Protein AF-A0A970EY17-F1 (afdb_monomer_lite)

Foldseek 3Di:
DQVVCVVLQKGWPDFDWDWDADPVGDIDTDDDDALAGTFIAGNPPRHTLHCVCVVVVVPCNVVSRVSSVCSVPVD

Radius of gyration: 14.17 Å; chains: 1; bounding box: 32×21×42 Å

Secondary structure (DSSP, 8-state):
-HHHHHHTTEEEEEE--EEEE-TT--EEEES--STTTEEEEETTT--B-STHHHHTT-S-HHHHHHHHHHHHH--

Sequence (75 aa):
LSEYLKTVGVELIDFKLEFGRTGEGNIILADEISPDTCRFWDSKTGEKLDKDRFRRDMGGEKEAYREILHRLLGI

pLDDT: mean 97.49, std 3.03, range [74.25, 98.81]

Structure (mmCIF, N/CA/C/O backbone)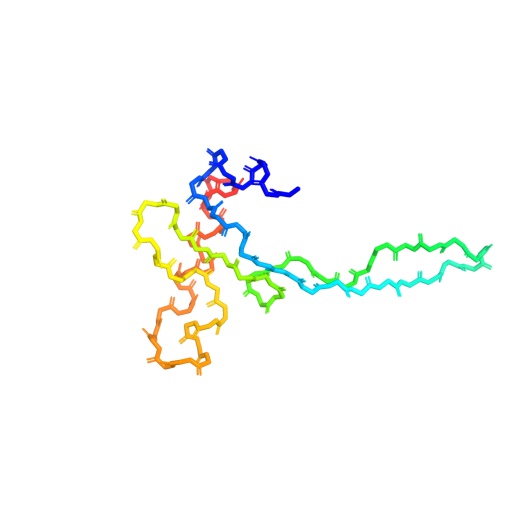:
data_AF-A0A970EY17-F1
#
_entry.id   AF-A0A970EY17-F1
#
loop_
_atom_site.group_PDB
_atom_site.id
_atom_site.type_symbol
_atom_site.label_atom_id
_atom_site.label_alt_id
_atom_site.label_comp_id
_atom_site.label_asym_id
_atom_site.label_entity_id
_atom_site.label_seq_id
_atom_site.pdbx_PDB_ins_code
_atom_site.Cartn_x
_atom_site.Cartn_y
_atom_site.Cartn_z
_atom_site.occupancy
_atom_site.B_iso_or_equiv
_atom_site.auth_seq_id
_atom_site.auth_comp_id
_atom_site.auth_asym_id
_atom_site.auth_atom_id
_atom_site.pdbx_PDB_model_num
ATOM 1 N N . LEU A 1 1 ? 1.808 6.257 7.714 1.00 95.06 1 LEU A N 1
ATOM 2 C CA . LEU A 1 1 ? 2.062 5.201 6.707 1.00 95.06 1 LEU A CA 1
ATOM 3 C C . LEU A 1 1 ? 2.877 5.733 5.527 1.00 95.06 1 LEU A C 1
ATOM 5 O O . LEU A 1 1 ? 3.956 5.207 5.305 1.00 95.06 1 LEU A O 1
ATOM 9 N N . SER A 1 2 ? 2.440 6.794 4.835 1.00 97.69 2 SER A N 1
ATOM 10 C CA . SER A 1 2 ? 3.150 7.340 3.661 1.00 97.69 2 SER A CA 1
ATOM 11 C C . SER A 1 2 ? 4.617 7.704 3.915 1.00 97.69 2 SER A C 1
ATOM 13 O O . SER A 1 2 ? 5.474 7.334 3.124 1.00 97.69 2 SER A O 1
ATOM 15 N N . GLU A 1 3 ? 4.928 8.379 5.028 1.00 98.25 3 GLU A N 1
ATOM 16 C CA . GLU A 1 3 ? 6.314 8.739 5.374 1.00 98.25 3 GLU A CA 1
ATOM 17 C C . GLU A 1 3 ? 7.208 7.510 5.549 1.00 98.25 3 GLU A C 1
ATOM 19 O O . GLU A 1 3 ? 8.312 7.477 5.018 1.00 98.25 3 GLU A O 1
ATOM 24 N N . TYR A 1 4 ? 6.706 6.484 6.240 1.00 97.88 4 TYR A N 1
ATOM 25 C CA . TYR A 1 4 ? 7.420 5.226 6.442 1.00 97.88 4 TYR A CA 1
ATOM 26 C C . TYR A 1 4 ? 7.622 4.471 5.122 1.00 97.88 4 TYR A C 1
ATOM 28 O O . TYR A 1 4 ? 8.739 4.085 4.813 1.00 97.88 4 TYR A O 1
ATOM 36 N N . LEU A 1 5 ? 6.583 4.319 4.296 1.00 98.25 5 LEU A N 1
ATOM 37 C CA . LEU A 1 5 ? 6.704 3.623 3.007 1.00 98.25 5 LEU A CA 1
ATOM 38 C C . LEU A 1 5 ? 7.687 4.317 2.056 1.00 98.25 5 LEU A C 1
ATOM 40 O O . LEU A 1 5 ? 8.431 3.658 1.328 1.00 98.25 5 LEU A O 1
ATOM 44 N N . LYS A 1 6 ? 7.771 5.648 2.126 1.00 97.62 6 LYS A N 1
ATOM 45 C CA . LYS A 1 6 ? 8.727 6.418 1.333 1.00 97.62 6 LYS A CA 1
ATOM 46 C C . LYS A 1 6 ? 10.183 6.090 1.681 1.00 97.62 6 LYS A C 1
ATOM 48 O O . LYS A 1 6 ? 11.031 6.156 0.793 1.00 97.62 6 LYS A O 1
ATOM 53 N N . THR A 1 7 ? 10.492 5.702 2.924 1.00 97.88 7 THR A N 1
ATOM 54 C CA . THR A 1 7 ? 11.866 5.316 3.309 1.00 97.88 7 THR A CA 1
ATOM 55 C C . THR A 1 7 ? 12.306 3.998 2.673 1.00 97.88 7 THR A C 1
ATOM 57 O O . THR A 1 7 ? 13.502 3.786 2.490 1.00 97.88 7 THR A O 1
ATOM 60 N N . VAL A 1 8 ? 11.351 3.156 2.267 1.00 97.75 8 VAL A N 1
ATOM 61 C CA . VAL A 1 8 ? 11.588 1.883 1.569 1.00 97.75 8 VAL A CA 1
ATOM 62 C C . VAL A 1 8 ? 11.261 1.962 0.072 1.00 97.75 8 VAL A C 1
ATOM 64 O O . VAL A 1 8 ? 11.109 0.944 -0.597 1.00 97.75 8 VAL A O 1
ATOM 67 N N . GLY A 1 9 ? 11.165 3.176 -0.483 1.00 98.19 9 GLY A N 1
ATOM 68 C CA . GLY A 1 9 ? 10.971 3.397 -1.918 1.00 98.19 9 GLY A CA 1
ATOM 69 C C . GLY A 1 9 ? 9.575 3.043 -2.436 1.00 98.19 9 GLY A C 1
ATOM 70 O O . GLY A 1 9 ? 9.444 2.670 -3.601 1.00 98.19 9 GLY A O 1
ATOM 71 N N . VAL A 1 10 ? 8.546 3.130 -1.589 1.00 98.56 10 VAL A N 1
ATOM 72 C CA . VAL A 1 10 ? 7.146 2.906 -1.969 1.00 98.56 10 VAL A CA 1
ATOM 73 C C . VAL A 1 10 ? 6.332 4.185 -1.766 1.00 98.56 10 VAL A C 1
ATOM 75 O O . VAL A 1 10 ? 6.316 4.773 -0.684 1.00 98.56 10 VAL A O 1
ATOM 78 N N . GLU A 1 11 ? 5.609 4.609 -2.799 1.00 98.56 11 GLU A N 1
ATOM 79 C CA . GLU A 1 11 ? 4.581 5.643 -2.703 1.00 98.56 11 GLU A CA 1
ATOM 80 C C . GLU A 1 11 ? 3.228 5.012 -2.381 1.00 98.56 11 GLU A C 1
ATOM 82 O O . GLU A 1 11 ? 2.750 4.121 -3.084 1.00 98.56 11 GLU A O 1
ATOM 87 N N . LEU A 1 12 ? 2.594 5.501 -1.315 1.00 98.69 12 LEU A N 1
ATOM 88 C CA . LEU A 1 12 ? 1.205 5.190 -1.001 1.00 98.69 12 LEU A CA 1
ATOM 89 C C . LEU A 1 12 ? 0.300 6.177 -1.731 1.00 98.69 12 LEU A C 1
ATOM 91 O O . LEU A 1 12 ? 0.202 7.333 -1.316 1.00 98.69 12 LEU A O 1
ATOM 95 N N . ILE A 1 13 ? -0.353 5.714 -2.794 1.00 98.50 13 ILE A N 1
ATOM 96 C CA . ILE A 1 13 ? -1.243 6.552 -3.604 1.00 98.50 13 ILE A CA 1
ATOM 97 C C . ILE A 1 13 ? -2.558 6.791 -2.859 1.00 98.50 13 ILE A C 1
ATOM 99 O O . ILE A 1 13 ? -2.981 7.931 -2.695 1.00 98.50 13 ILE A O 1
ATOM 103 N N . ASP A 1 14 ? -3.175 5.713 -2.377 1.00 98.69 14 ASP A N 1
ATOM 104 C CA . ASP A 1 14 ? -4.297 5.720 -1.438 1.00 98.69 14 ASP A CA 1
ATOM 105 C C . ASP A 1 14 ? -4.534 4.317 -0.867 1.00 98.69 14 ASP A C 1
ATOM 107 O O . ASP A 1 14 ? -3.834 3.357 -1.198 1.00 98.69 14 ASP A O 1
ATOM 111 N N . PHE A 1 15 ? -5.489 4.227 0.056 1.00 98.56 15 PHE A N 1
ATOM 112 C CA . PHE A 1 15 ? -5.845 3.009 0.761 1.00 98.56 15 PHE A CA 1
ATOM 113 C C . PHE A 1 15 ? -7.285 3.076 1.270 1.00 98.56 15 PHE A C 1
ATOM 115 O O . PHE A 1 15 ? -7.845 4.157 1.471 1.00 98.56 15 PHE A O 1
ATOM 122 N N . LYS A 1 16 ? -7.873 1.905 1.501 1.00 98.50 16 LYS A N 1
ATOM 123 C CA . LYS A 1 16 ? -9.181 1.730 2.135 1.00 98.50 16 LYS A CA 1
ATOM 124 C C . LYS A 1 16 ? -8.982 1.118 3.517 1.00 98.50 16 LYS A C 1
ATOM 126 O O . LYS A 1 16 ? -8.197 0.192 3.672 1.00 98.50 16 LYS A O 1
ATOM 131 N N . LEU A 1 17 ? -9.712 1.631 4.504 1.00 98.31 17 LEU A N 1
ATOM 132 C CA . LEU A 1 17 ? -9.736 1.109 5.869 1.00 98.31 17 LEU A CA 1
ATOM 133 C C . LEU A 1 17 ? -11.149 0.685 6.246 1.00 98.31 17 LEU A C 1
ATOM 135 O O . LEU A 1 17 ? -12.126 1.243 5.742 1.00 98.31 17 LEU A O 1
ATOM 139 N N . GLU A 1 18 ? -11.244 -0.228 7.205 1.00 98.56 18 GLU A N 1
ATOM 140 C CA . GLU A 1 18 ? -12.475 -0.473 7.948 1.00 98.56 18 GLU A CA 1
ATOM 141 C C . GLU A 1 18 ? -12.251 -0.248 9.438 1.00 98.56 18 GLU A C 1
ATOM 143 O O . GLU A 1 18 ? -11.151 -0.429 9.964 1.00 98.56 18 GLU A O 1
ATOM 148 N N . PHE A 1 19 ? -13.318 0.153 10.123 1.00 98.62 19 PHE A N 1
ATOM 149 C CA . PHE A 1 19 ? -13.301 0.400 11.555 1.00 98.62 19 PHE A CA 1
ATOM 150 C C . PHE A 1 19 ? -14.405 -0.397 12.240 1.00 98.62 19 PHE A C 1
ATOM 152 O O . PHE A 1 19 ? -15.545 -0.435 11.774 1.00 98.62 19 PHE A O 1
ATOM 159 N N . GLY A 1 20 ? -14.061 -0.996 13.375 1.00 98.19 20 GLY A N 1
ATOM 160 C CA . GLY A 1 20 ? -14.992 -1.669 14.271 1.00 98.19 20 GLY A CA 1
ATOM 161 C C . GLY A 1 20 ? -15.259 -0.859 15.538 1.00 98.19 20 GLY A C 1
ATOM 162 O O . GLY A 1 20 ? -14.657 0.192 15.772 1.00 98.19 20 GLY A O 1
ATOM 163 N N . ARG A 1 21 ? -16.150 -1.377 16.389 1.00 98.31 21 ARG A N 1
ATOM 164 C CA . ARG A 1 21 ? -16.364 -0.883 17.756 1.00 98.31 21 ARG A CA 1
ATOM 165 C C . ARG A 1 21 ? -16.107 -1.992 18.768 1.00 98.31 21 ARG A C 1
ATOM 167 O O . ARG A 1 21 ? -16.550 -3.119 18.560 1.00 98.31 21 ARG A O 1
ATOM 174 N N . THR A 1 22 ? -15.421 -1.675 19.862 1.00 97.75 22 THR A N 1
ATOM 175 C CA . THR A 1 22 ? -15.283 -2.596 21.001 1.00 97.75 22 THR A CA 1
ATOM 176 C C . THR A 1 22 ? -16.598 -2.696 21.779 1.00 97.75 22 THR A C 1
ATOM 178 O O . THR A 1 22 ? -17.504 -1.882 21.590 1.00 97.75 22 THR A O 1
ATOM 181 N N . GLY A 1 23 ? -16.697 -3.656 22.706 1.00 97.88 23 GLY A N 1
ATOM 182 C CA . GLY A 1 23 ? -17.852 -3.764 23.611 1.00 97.88 23 GLY A CA 1
ATOM 183 C C . GLY A 1 23 ? -18.080 -2.517 24.480 1.00 97.88 23 GLY A C 1
ATOM 184 O O . GLY A 1 23 ? -19.209 -2.234 24.865 1.00 97.88 23 GLY A O 1
ATOM 185 N N . GLU A 1 24 ? -17.027 -1.735 24.725 1.00 97.94 24 GLU A N 1
ATOM 186 C CA . GLU A 1 24 ? -17.063 -0.460 25.458 1.00 97.94 24 GLU A CA 1
ATOM 187 C C . GLU A 1 24 ? -17.421 0.738 24.556 1.00 97.94 24 GLU A C 1
ATOM 189 O O . GLU A 1 24 ? -17.541 1.862 25.032 1.00 97.94 24 GLU A O 1
ATOM 194 N N . GLY A 1 25 ? -17.588 0.517 23.247 1.00 97.69 25 GLY A N 1
ATOM 195 C CA . GLY A 1 25 ? -17.932 1.548 22.268 1.00 97.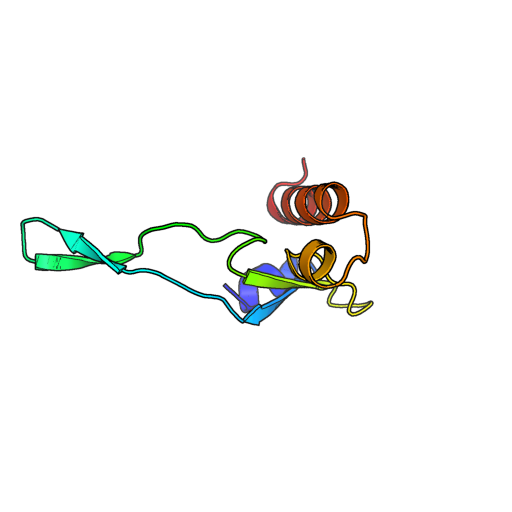69 25 GLY A CA 1
ATOM 196 C C . GLY A 1 25 ? -16.742 2.279 21.637 1.00 97.69 25 GLY A C 1
ATOM 197 O O . GLY A 1 25 ? -16.962 3.165 20.810 1.00 97.69 25 GLY A O 1
ATOM 198 N N . ASN A 1 26 ? -15.498 1.904 21.957 1.00 98.38 26 ASN A N 1
ATOM 199 C CA . ASN A 1 26 ? -14.303 2.511 21.361 1.00 98.38 26 ASN A CA 1
ATOM 200 C C . ASN A 1 26 ? -14.196 2.157 19.874 1.00 98.38 26 ASN A C 1
ATOM 202 O O . ASN A 1 26 ? -14.373 0.997 19.504 1.00 98.38 26 ASN A O 1
ATOM 206 N N . ILE A 1 27 ? -13.868 3.138 19.028 1.00 98.19 27 ILE A N 1
ATOM 207 C CA . ILE A 1 27 ? -13.581 2.901 17.608 1.00 98.19 27 ILE A CA 1
ATOM 208 C C . ILE A 1 27 ? -12.181 2.304 17.485 1.00 98.19 27 ILE A C 1
ATOM 210 O O . ILE A 1 27 ? -11.218 2.868 18.002 1.00 98.19 27 ILE A O 1
ATOM 214 N N . ILE A 1 28 ? -12.070 1.188 16.770 1.00 98.06 28 ILE A N 1
ATOM 215 C CA . ILE A 1 28 ? -10.797 0.525 16.487 1.00 98.06 28 ILE A CA 1
ATOM 216 C C . ILE A 1 28 ? -10.601 0.377 14.986 1.00 98.06 28 ILE A C 1
ATOM 218 O O . ILE A 1 28 ? -11.554 0.123 14.250 1.00 98.06 28 ILE A O 1
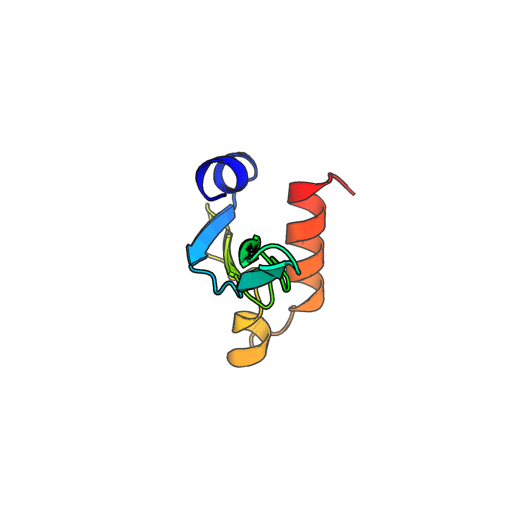ATOM 222 N N . LEU A 1 29 ? -9.357 0.529 14.539 1.00 97.75 29 LEU A N 1
ATOM 223 C CA . LEU A 1 29 ? -8.968 0.126 13.196 1.00 97.75 29 LEU A CA 1
ATOM 224 C C . LEU A 1 29 ? -9.057 -1.402 13.090 1.00 97.75 29 LEU A C 1
ATOM 226 O O . LEU A 1 29 ? -8.614 -2.103 14.000 1.00 97.75 29 LEU A O 1
ATOM 230 N N . ALA A 1 30 ? -9.644 -1.897 12.006 1.00 96.88 30 ALA A N 1
ATOM 231 C CA . ALA A 1 30 ? -9.868 -3.316 11.758 1.00 96.88 30 ALA A CA 1
ATOM 232 C C . ALA A 1 30 ? -9.389 -3.703 10.346 1.00 96.88 30 ALA A C 1
ATOM 234 O O . ALA A 1 30 ? -8.624 -2.960 9.728 1.00 96.88 30 ALA A O 1
ATOM 235 N N . ASP A 1 31 ? -9.862 -4.854 9.857 1.00 96.88 31 ASP A N 1
ATOM 236 C CA . ASP A 1 31 ? -9.559 -5.396 8.526 1.00 96.88 31 ASP A CA 1
ATOM 237 C C . ASP A 1 31 ? -8.040 -5.512 8.287 1.00 96.88 31 ASP A C 1
ATOM 239 O O . ASP A 1 31 ? -7.300 -5.897 9.199 1.00 96.88 31 ASP A O 1
ATOM 243 N N . GLU A 1 32 ? -7.568 -5.207 7.079 1.00 97.62 32 GLU A N 1
ATOM 244 C CA . GLU A 1 32 ? -6.176 -5.356 6.681 1.00 97.62 32 GLU A CA 1
ATOM 245 C C . GLU A 1 32 ? -5.595 -4.103 6.010 1.00 97.62 32 GLU A C 1
ATOM 247 O O . GLU A 1 32 ? -6.281 -3.316 5.351 1.00 97.62 32 GLU A O 1
ATOM 252 N N . ILE A 1 33 ? -4.273 -3.964 6.123 1.00 97.50 33 ILE A N 1
ATOM 253 C CA . ILE A 1 33 ? -3.465 -3.031 5.334 1.00 97.50 33 ILE A CA 1
ATOM 254 C C . ILE A 1 33 ? -2.487 -3.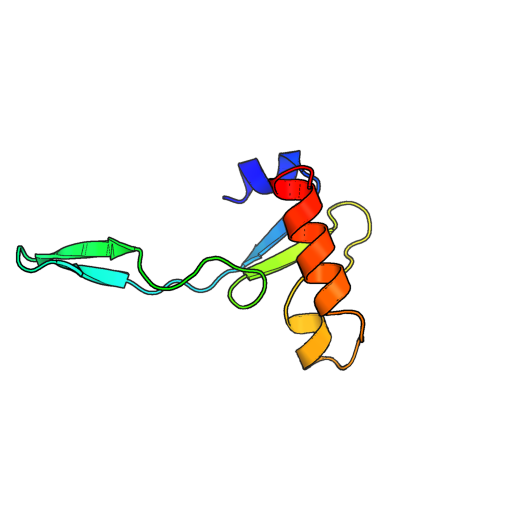875 4.522 1.00 97.50 33 ILE A C 1
ATOM 256 O O . ILE A 1 33 ? -1.485 -4.358 5.050 1.00 97.50 33 ILE A O 1
ATOM 260 N N . SER A 1 34 ? -2.793 -4.072 3.244 1.00 98.12 34 SER A N 1
ATOM 261 C CA . SER A 1 34 ? -2.036 -4.944 2.342 1.00 98.12 34 SER A CA 1
ATOM 262 C C . SER A 1 34 ? -2.058 -4.390 0.909 1.00 98.12 34 SER A C 1
ATOM 264 O O . SER A 1 34 ? -2.792 -3.435 0.636 1.00 98.12 34 SER A O 1
ATOM 266 N N . PRO A 1 35 ? -1.282 -4.956 -0.037 1.00 98.19 35 PRO A N 1
ATOM 267 C CA . PRO A 1 35 ? -1.349 -4.542 -1.441 1.00 98.19 35 PRO A CA 1
ATOM 268 C C . PRO A 1 35 ? -2.727 -4.789 -2.099 1.00 98.19 35 PRO A C 1
ATOM 270 O O . PRO A 1 35 ? -2.979 -4.302 -3.200 1.00 98.19 35 PRO A O 1
ATOM 273 N N . ASP A 1 36 ? -3.646 -5.494 -1.422 1.00 98.19 36 ASP A N 1
ATOM 274 C CA . ASP A 1 36 ? -5.050 -5.615 -1.829 1.00 98.19 36 ASP A CA 1
ATOM 275 C C . ASP A 1 36 ? -5.860 -4.339 -1.554 1.00 98.19 36 ASP A C 1
ATOM 277 O O . ASP A 1 36 ? -6.670 -3.917 -2.394 1.00 98.19 36 ASP A O 1
ATOM 281 N N . THR A 1 37 ? -5.648 -3.734 -0.379 1.00 98.50 37 THR A N 1
ATOM 282 C CA . THR A 1 37 ? -6.410 -2.584 0.138 1.00 98.50 37 THR A CA 1
ATOM 283 C C . THR A 1 37 ? -5.697 -1.245 -0.037 1.00 98.50 37 THR A C 1
ATOM 285 O O . THR A 1 37 ? -6.300 -0.195 0.197 1.00 98.50 37 THR A O 1
ATOM 288 N N . CYS A 1 38 ? -4.443 -1.266 -0.489 1.00 98.69 38 CYS A N 1
ATOM 289 C CA . CYS A 1 38 ? -3.598 -0.100 -0.717 1.00 98.69 38 CYS A CA 1
ATOM 290 C C . CYS A 1 38 ? -3.084 -0.073 -2.159 1.00 98.69 38 CYS A C 1
ATOM 292 O O . CYS A 1 38 ? -2.713 -1.110 -2.700 1.00 98.69 38 CYS A O 1
ATOM 294 N N . ARG A 1 39 ? -2.989 1.116 -2.767 1.00 98.81 39 ARG A N 1
ATOM 295 C CA . ARG A 1 39 ? -2.237 1.309 -4.014 1.00 98.81 39 ARG A CA 1
ATOM 296 C C . ARG A 1 39 ? -0.802 1.715 -3.702 1.00 98.81 39 ARG A C 1
ATOM 298 O O . ARG A 1 39 ? -0.559 2.826 -3.226 1.00 98.81 39 ARG A O 1
ATOM 305 N N . PHE A 1 40 ? 0.124 0.801 -3.972 1.00 98.75 40 PHE A N 1
ATOM 306 C CA . PHE A 1 40 ? 1.554 0.935 -3.723 1.00 98.75 40 PHE A CA 1
ATOM 307 C C . PHE A 1 40 ? 2.297 1.035 -5.040 1.00 98.75 40 PHE A C 1
ATOM 309 O O . PHE A 1 40 ? 2.292 0.093 -5.833 1.00 98.75 40 PHE A O 1
ATOM 316 N N . TRP A 1 41 ? 2.946 2.167 -5.284 1.00 98.62 41 TRP A N 1
ATOM 317 C CA . TRP A 1 41 ? 3.753 2.356 -6.484 1.00 98.62 41 TRP A CA 1
ATOM 318 C C . TRP A 1 41 ? 5.228 2.468 -6.114 1.00 98.62 41 TRP A C 1
ATOM 320 O O . TRP A 1 41 ? 5.578 3.035 -5.081 1.00 98.62 41 TRP A O 1
ATOM 330 N N . ASP A 1 42 ? 6.111 1.931 -6.948 1.00 98.50 42 ASP A N 1
ATOM 331 C CA . ASP A 1 42 ? 7.546 2.153 -6.803 1.00 98.50 42 ASP A CA 1
ATOM 332 C C . ASP A 1 42 ? 7.864 3.649 -6.965 1.00 98.50 42 ASP A C 1
ATOM 334 O O . ASP A 1 42 ? 7.505 4.259 -7.974 1.00 98.50 42 ASP A O 1
ATOM 338 N N . SER A 1 43 ? 8.560 4.246 -5.993 1.00 98.00 43 SER A N 1
ATOM 339 C CA . SER A 1 43 ? 8.826 5.694 -5.990 1.00 98.00 43 SER A CA 1
ATOM 340 C C . SER A 1 43 ? 9.775 6.174 -7.089 1.00 98.00 43 SER A C 1
ATOM 342 O O . SER A 1 43 ? 9.907 7.379 -7.292 1.00 98.00 43 SER A O 1
ATOM 344 N N . LYS A 1 44 ? 10.498 5.274 -7.764 1.00 98.00 44 LYS A N 1
ATOM 345 C CA . LYS A 1 44 ? 11.438 5.629 -8.836 1.00 98.00 44 LYS A CA 1
ATOM 346 C C . LYS A 1 44 ? 10.842 5.376 -10.213 1.00 98.00 44 LYS A C 1
ATOM 348 O O . LYS A 1 44 ? 11.053 6.182 -11.115 1.00 98.00 44 LYS A O 1
ATOM 353 N N . THR A 1 45 ? 10.145 4.258 -10.392 1.00 98.12 45 THR A N 1
ATOM 354 C CA . THR A 1 45 ? 9.662 3.799 -11.701 1.00 98.12 45 THR A CA 1
ATOM 355 C C . THR A 1 45 ? 8.172 4.049 -11.917 1.00 98.12 45 THR A C 1
ATOM 357 O O . THR A 1 45 ? 7.716 4.031 -13.059 1.00 98.12 45 THR A O 1
ATOM 360 N N . GLY A 1 46 ? 7.400 4.269 -10.848 1.00 97.69 46 GLY A N 1
ATOM 361 C CA . GLY A 1 46 ? 5.938 4.299 -10.903 1.00 97.69 46 GLY A CA 1
ATOM 362 C C . GLY A 1 46 ? 5.311 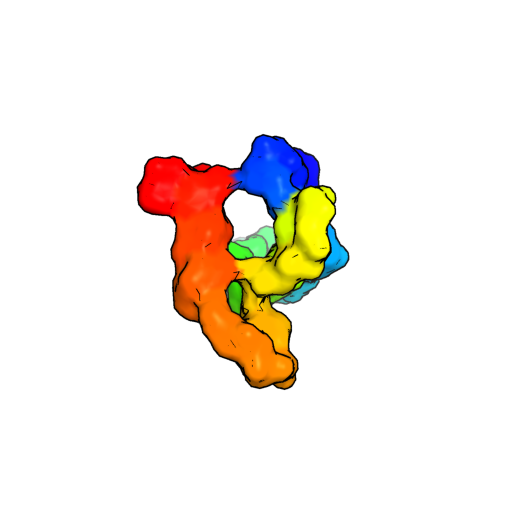2.926 -11.182 1.00 97.69 46 GLY A C 1
ATOM 363 O O . GLY A 1 46 ? 4.127 2.846 -11.529 1.00 97.69 46 GLY A O 1
ATOM 364 N N . GLU A 1 47 ? 6.091 1.842 -11.071 1.00 98.06 47 GLU A N 1
ATOM 365 C CA . GLU A 1 47 ? 5.587 0.478 -11.209 1.00 98.06 47 GLU A CA 1
ATOM 366 C C . GLU A 1 47 ? 4.537 0.184 -10.136 1.00 98.06 47 GLU A C 1
ATOM 368 O O . GLU A 1 47 ? 4.715 0.514 -8.968 1.00 98.06 47 GLU A O 1
ATOM 373 N N . LYS A 1 48 ? 3.435 -0.458 -10.535 1.00 98.56 48 LYS A N 1
ATOM 374 C CA . LYS A 1 48 ? 2.353 -0.840 -9.621 1.00 98.56 48 LYS A CA 1
ATOM 375 C C . LYS A 1 48 ? 2.752 -2.113 -8.899 1.00 98.56 48 LYS A C 1
ATOM 377 O O . LYS A 1 48 ? 2.998 -3.126 -9.554 1.00 98.56 48 LYS A O 1
ATOM 382 N N . LEU A 1 49 ? 2.790 -2.050 -7.575 1.00 98.62 49 LEU A N 1
ATOM 383 C CA . LEU A 1 49 ? 3.166 -3.139 -6.677 1.00 98.62 49 LEU A CA 1
ATOM 384 C C . LEU A 1 49 ? 1.958 -3.623 -5.852 1.00 98.62 49 LEU A C 1
ATOM 386 O O . LEU A 1 49 ? 2.101 -4.088 -4.725 1.00 98.62 49 LEU A O 1
ATOM 390 N N . ASP A 1 50 ? 0.760 -3.480 -6.415 1.00 98.56 50 ASP A N 1
ATOM 391 C CA . ASP A 1 50 ? -0.522 -3.705 -5.751 1.00 98.56 50 ASP A CA 1
ATOM 392 C C . ASP A 1 50 ? -1.527 -4.436 -6.655 1.00 98.56 50 ASP A C 1
ATOM 394 O O . ASP A 1 50 ? -1.229 -4.778 -7.806 1.00 98.56 50 ASP A O 1
ATOM 398 N N . LYS A 1 51 ? -2.737 -4.670 -6.137 1.00 98.31 51 LYS A N 1
ATOM 399 C CA . LYS A 1 51 ? -3.821 -5.389 -6.823 1.00 98.31 51 LYS A CA 1
ATOM 400 C C . LYS A 1 51 ? -4.233 -4.792 -8.168 1.00 98.31 51 LYS A C 1
ATOM 402 O O . LYS A 1 51 ? -4.881 -5.476 -8.960 1.00 98.31 51 LYS A O 1
ATOM 407 N N . ASP A 1 52 ? -3.857 -3.553 -8.495 1.00 98.38 52 ASP A N 1
ATOM 408 C CA . ASP A 1 52 ? -4.048 -3.024 -9.848 1.00 98.38 52 ASP A CA 1
ATOM 409 C C . ASP A 1 52 ? -3.354 -3.873 -10.914 1.00 98.38 52 ASP A C 1
ATOM 411 O O . ASP A 1 52 ? -3.826 -3.897 -12.050 1.00 98.38 52 ASP A O 1
ATOM 415 N N . ARG A 1 53 ? -2.290 -4.612 -10.570 1.00 98.12 53 ARG A N 1
ATOM 416 C CA . ARG A 1 53 ? -1.677 -5.561 -11.505 1.00 98.12 53 ARG A CA 1
ATOM 417 C C . ARG A 1 53 ? -2.650 -6.649 -11.940 1.00 98.12 53 ARG A C 1
ATOM 419 O O . ARG A 1 53 ? -2.698 -6.970 -13.123 1.00 98.12 53 ARG A O 1
ATOM 426 N N . PHE A 1 54 ? -3.445 -7.168 -11.007 1.00 98.00 54 PHE A N 1
ATOM 427 C CA . PHE A 1 54 ? -4.523 -8.103 -11.312 1.00 98.00 54 PHE A CA 1
ATOM 428 C C . PHE A 1 54 ? -5.677 -7.400 -12.032 1.00 98.00 54 PHE A C 1
ATOM 430 O O . PHE A 1 54 ? -6.094 -7.843 -13.095 1.00 98.00 54 PHE A O 1
ATOM 437 N N . ARG A 1 55 ? -6.151 -6.253 -11.517 1.00 98.00 55 ARG A N 1
ATOM 438 C CA . ARG A 1 55 ? -7.303 -5.527 -12.099 1.00 98.00 55 ARG A CA 1
ATOM 439 C C . ARG A 1 55 ? -7.093 -5.093 -13.552 1.00 98.00 55 ARG A C 1
ATOM 441 O O . ARG A 1 55 ? -8.071 -4.827 -14.243 1.00 98.00 55 ARG A O 1
ATOM 448 N N . ARG A 1 56 ? -5.838 -4.930 -13.976 1.00 97.81 56 ARG A N 1
ATOM 449 C CA . ARG A 1 56 ? -5.455 -4.432 -15.305 1.00 97.81 56 ARG A CA 1
ATOM 450 C C . ARG A 1 56 ? -4.676 -5.463 -16.128 1.00 97.81 56 ARG A C 1
ATOM 452 O O . ARG A 1 56 ? -3.986 -5.063 -17.061 1.00 97.81 56 ARG A O 1
ATOM 459 N N . ASP A 1 57 ? -4.731 -6.744 -15.755 1.00 97.31 57 ASP A N 1
ATOM 460 C CA . ASP A 1 57 ? -4.079 -7.855 -16.466 1.00 97.31 57 ASP A CA 1
ATOM 461 C C . ASP A 1 57 ? -2.573 -7.635 -16.741 1.00 97.31 57 ASP A C 1
ATOM 463 O O . ASP A 1 57 ? -2.029 -8.043 -17.765 1.00 97.31 57 ASP A O 1
ATOM 467 N N . MET A 1 58 ? -1.862 -6.985 -15.812 1.00 97.62 58 MET A N 1
ATOM 468 C CA . MET A 1 58 ? -0.435 -6.646 -15.954 1.00 97.62 58 MET A CA 1
ATOM 469 C C . MET A 1 58 ? 0.503 -7.820 -15.628 1.00 97.62 58 MET A C 1
ATOM 471 O O . MET A 1 58 ? 1.722 -7.695 -15.771 1.00 97.62 58 MET A O 1
ATOM 475 N N . GLY A 1 59 ? -0.047 -8.938 -15.141 1.00 97.19 59 GLY A N 1
ATOM 476 C CA . GLY A 1 59 ? 0.714 -10.074 -14.617 1.00 97.19 59 GLY A CA 1
ATOM 477 C C . GLY A 1 59 ? 1.575 -9.707 -13.401 1.00 97.19 59 GLY A C 1
ATOM 478 O O . GLY A 1 59 ? 1.598 -8.564 -12.951 1.00 97.19 59 GLY A O 1
ATOM 479 N N . GLY A 1 60 ? 2.308 -10.673 -12.846 1.00 97.50 60 GLY A N 1
ATOM 480 C CA . GLY A 1 60 ? 3.307 -10.402 -11.801 1.00 97.50 60 GLY A CA 1
ATOM 481 C C . GLY A 1 60 ? 2.750 -9.948 -10.443 1.00 97.50 60 GLY A C 1
ATOM 482 O O . GLY A 1 60 ? 3.461 -9.300 -9.683 1.00 97.50 60 GLY A O 1
ATOM 483 N N . GLU A 1 61 ? 1.472 -10.207 -10.145 1.00 97.38 61 GLU A N 1
ATOM 484 C CA . GLU A 1 61 ? 0.835 -9.807 -8.878 1.00 97.38 61 GLU A CA 1
ATOM 485 C C . GLU A 1 61 ? 1.569 -10.402 -7.669 1.00 97.38 61 GLU A C 1
ATOM 487 O O . GLU A 1 61 ? 1.949 -9.687 -6.744 1.00 97.38 61 GLU A O 1
ATOM 492 N N . LYS A 1 62 ? 1.841 -11.7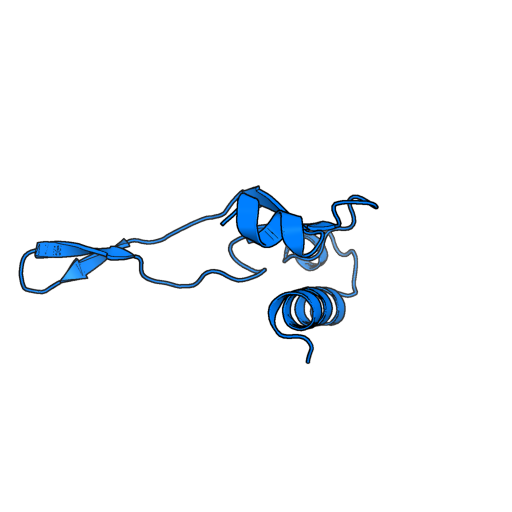10 -7.700 1.00 97.62 62 LYS A N 1
ATOM 493 C CA . LYS A 1 62 ? 2.532 -12.402 -6.608 1.00 97.62 62 LYS A CA 1
ATOM 494 C C . LYS A 1 62 ? 3.941 -11.850 -6.391 1.00 97.62 62 LYS A C 1
ATOM 496 O O . LYS A 1 62 ? 4.388 -11.726 -5.252 1.00 97.62 62 LYS A O 1
ATOM 501 N N . GLU A 1 63 ? 4.643 -11.538 -7.471 1.00 98.12 63 GLU A N 1
ATOM 502 C CA . GLU A 1 63 ? 5.983 -10.958 -7.458 1.00 98.12 63 GLU A CA 1
ATOM 503 C C . GLU A 1 63 ? 5.957 -9.546 -6.870 1.00 98.12 63 GLU A C 1
ATOM 505 O O . GLU A 1 63 ? 6.762 -9.247 -5.995 1.00 98.12 63 GLU A O 1
ATOM 510 N N . ALA A 1 64 ? 4.982 -8.720 -7.252 1.00 98.19 64 ALA A N 1
ATOM 511 C CA . ALA A 1 64 ? 4.768 -7.405 -6.656 1.00 98.19 64 ALA A CA 1
ATOM 512 C C . ALA A 1 64 ? 4.511 -7.473 -5.142 1.00 98.19 64 ALA A C 1
ATOM 514 O O . ALA A 1 64 ? 5.064 -6.685 -4.379 1.00 98.19 64 ALA A O 1
ATOM 515 N N . TYR A 1 65 ? 3.726 -8.448 -4.681 1.00 98.19 65 TYR A N 1
ATOM 516 C CA . TYR A 1 65 ? 3.419 -8.588 -3.255 1.00 98.19 65 TYR A CA 1
ATOM 517 C C . TYR A 1 65 ? 4.649 -9.060 -2.475 1.00 98.19 65 TYR A C 1
ATOM 519 O O . TYR A 1 65 ? 4.895 -8.604 -1.357 1.00 98.19 65 TYR A O 1
ATOM 527 N N . ARG A 1 66 ? 5.457 -9.940 -3.079 1.00 98.00 66 ARG A N 1
ATOM 528 C CA . ARG A 1 66 ? 6.761 -10.341 -2.537 1.00 98.00 66 ARG A CA 1
ATOM 529 C C . ARG A 1 66 ? 7.740 -9.178 -2.486 1.00 98.00 66 ARG A C 1
ATOM 531 O O . ARG A 1 66 ? 8.457 -9.067 -1.503 1.00 98.00 66 ARG A O 1
ATOM 538 N N . GLU A 1 67 ? 7.737 -8.305 -3.485 1.00 98.00 67 GLU A N 1
ATOM 539 C CA . GLU A 1 67 ? 8.575 -7.107 -3.499 1.00 98.00 67 GLU A CA 1
ATOM 540 C C . GLU A 1 67 ? 8.200 -6.148 -2.360 1.00 98.00 67 GLU A C 1
ATOM 542 O O . GLU A 1 67 ? 9.076 -5.661 -1.647 1.00 98.00 67 GLU A O 1
ATOM 547 N N . ILE A 1 68 ? 6.902 -5.930 -2.111 1.00 98.06 68 ILE A N 1
ATOM 548 C CA . ILE A 1 68 ? 6.452 -5.150 -0.947 1.00 98.06 68 ILE A CA 1
ATOM 549 C C . ILE A 1 68 ? 6.902 -5.808 0.360 1.00 98.06 68 ILE A C 1
ATOM 551 O O . ILE A 1 68 ? 7.444 -5.126 1.230 1.00 98.06 68 ILE A O 1
ATOM 555 N N . LEU A 1 69 ? 6.733 -7.126 0.496 1.00 97.56 69 LEU A N 1
ATOM 556 C CA . LEU A 1 69 ? 7.191 -7.861 1.677 1.00 97.56 69 LEU A CA 1
ATOM 557 C C . LEU A 1 69 ? 8.705 -7.705 1.892 1.00 97.56 69 LEU A C 1
ATOM 559 O O . LEU A 1 69 ? 9.139 -7.419 3.009 1.00 97.56 69 LEU A O 1
ATOM 563 N N . HIS A 1 70 ? 9.486 -7.832 0.819 1.00 97.88 70 HIS A N 1
ATOM 564 C CA . HIS A 1 70 ? 10.937 -7.695 0.833 1.00 97.88 70 HIS A CA 1
ATOM 565 C C . HIS A 1 70 ? 11.371 -6.298 1.284 1.00 97.88 70 HIS A C 1
ATOM 567 O O . HIS A 1 70 ? 12.214 -6.163 2.168 1.00 97.88 70 HIS A O 1
ATOM 573 N N . ARG A 1 71 ? 10.748 -5.241 0.752 1.00 97.38 71 ARG A N 1
ATOM 574 C CA . ARG A 1 71 ? 11.048 -3.851 1.136 1.00 97.38 71 ARG A CA 1
ATOM 575 C C . ARG A 1 71 ? 10.718 -3.546 2.592 1.00 97.38 71 ARG A C 1
ATOM 577 O O . ARG A 1 71 ? 11.423 -2.767 3.226 1.00 97.38 71 ARG A O 1
ATOM 584 N N . LEU A 1 72 ? 9.645 -4.137 3.112 1.00 95.69 72 LEU A N 1
ATOM 585 C CA . LEU A 1 72 ? 9.176 -3.887 4.473 1.00 95.69 72 LEU A CA 1
ATOM 586 C C . LEU A 1 72 ? 9.970 -4.660 5.529 1.00 95.69 72 LEU A C 1
ATOM 588 O O . LEU A 1 72 ? 10.245 -4.119 6.599 1.00 95.69 72 LEU A O 1
ATOM 592 N N . LEU A 1 73 ? 10.305 -5.922 5.249 1.00 94.38 73 LEU A N 1
ATOM 593 C CA . LEU A 1 73 ? 10.841 -6.855 6.246 1.00 94.38 73 LEU A CA 1
ATOM 594 C C . LEU A 1 73 ? 12.253 -7.368 5.931 1.00 94.38 73 LEU A C 1
ATOM 596 O O . LEU A 1 73 ? 12.860 -8.007 6.787 1.00 94.38 73 LEU A O 1
ATOM 600 N N . GLY A 1 74 ? 12.787 -7.101 4.737 1.00 87.81 74 GLY A N 1
ATOM 601 C CA . GLY A 1 74 ? 14.113 -7.556 4.308 1.00 87.81 74 GLY A CA 1
ATOM 602 C C . GLY A 1 74 ? 14.227 -9.066 4.067 1.00 87.81 74 GLY A C 1
ATOM 603 O O . GLY A 1 74 ? 15.345 -9.582 4.046 1.00 87.81 74 GLY A O 1
ATOM 604 N N . ILE A 1 75 ? 13.098 -9.769 3.921 1.00 74.25 75 ILE A N 1
ATOM 605 C CA . ILE A 1 75 ? 13.013 -11.227 3.688 1.00 74.25 75 ILE A CA 1
ATOM 606 C C . ILE A 1 75 ? 12.678 -11.583 2.245 1.00 74.25 75 ILE A C 1
ATOM 608 O O . ILE A 1 75 ? 12.172 -10.701 1.518 1.00 74.25 75 ILE A O 1
#